Protein AF-A0A6I6E0E8-F1 (afdb_monomer)

Foldseek 3Di:
DPPDPVVVVVVLCVVFVPDFWDWDWDDDPDPPDTDIDGDGDSDAPPDPDPDGDRDDDPCNVVVVQVVVCVVVVHDDDDPVVVLVVVLVVCVVVVHDLQVSCVVVVHPDSVVVCVVCVVVNVVCPVVVVVVCVVVVD

Mean predicted aligned error: 11.44 Å

Nearest PDB structures (foldseek):
  6gaw-assembly1_Bf  TM=2.411E-01  e=2.637E+00  Sus scrofa
  7o9m-assembly1_a  TM=2.569E-01  e=5.393E+00  Homo sapiens

pLDDT: mean 79.61, std 11.34, range [41.12, 94.75]

Structure (mmCIF, N/CA/C/O backbone):
data_AF-A0A6I6E0E8-F1
#
_entry.id   AF-A0A6I6E0E8-F1
#
loop_
_atom_site.group_PDB
_atom_site.id
_atom_site.type_symbol
_atom_site.label_atom_id
_atom_site.label_alt_id
_atom_site.label_comp_id
_atom_site.label_asym_id
_atom_site.label_entity_id
_atom_site.label_seq_id
_atom_site.pdbx_PDB_ins_code
_atom_site.Cartn_x
_atom_site.Cartn_y
_atom_site.Cartn_z
_atom_site.occupancy
_atom_site.B_iso_or_equiv
_atom_site.auth_seq_id
_atom_site.auth_comp_id
_atom_site.auth_asym_id
_atom_site.auth_atom_id
_atom_site.pdbx_PDB_model_num
ATOM 1 N N . MET A 1 1 ? -14.528 -4.561 -21.728 1.00 41.12 1 MET A N 1
ATOM 2 C CA . MET A 1 1 ? -14.595 -5.109 -20.352 1.00 41.12 1 MET A CA 1
ATOM 3 C C . MET A 1 1 ? -14.770 -3.975 -19.331 1.00 41.12 1 MET A C 1
ATOM 5 O O . MET A 1 1 ? -13.846 -3.685 -18.589 1.00 41.12 1 MET A O 1
ATOM 9 N N . ALA A 1 2 ? -15.926 -3.300 -19.298 1.00 42.78 2 ALA A N 1
ATOM 10 C CA . ALA A 1 2 ? -16.147 -2.108 -18.457 1.00 42.78 2 ALA A CA 1
ATOM 11 C C . ALA A 1 2 ? -17.439 -2.196 -17.612 1.00 42.78 2 ALA A C 1
ATOM 13 O O . ALA A 1 2 ? -18.141 -1.205 -17.458 1.00 42.78 2 ALA A O 1
ATOM 14 N N . GLY A 1 3 ? -17.779 -3.392 -17.110 1.00 48.25 3 GLY A N 1
ATOM 15 C CA . GLY A 1 3 ? -19.043 -3.644 -16.392 1.00 48.25 3 GLY A CA 1
ATOM 16 C C . GLY A 1 3 ? -18.929 -3.933 -14.890 1.00 48.25 3 GLY A C 1
ATOM 17 O O . GLY A 1 3 ? -19.911 -3.793 -14.181 1.00 48.25 3 GLY A O 1
ATOM 18 N N . ALA A 1 4 ? -17.750 -4.289 -14.369 1.00 57.97 4 ALA A N 1
ATOM 19 C CA . ALA A 1 4 ? -17.656 -4.877 -13.024 1.00 57.97 4 ALA A CA 1
ATOM 20 C C . ALA A 1 4 ? -17.748 -3.870 -11.857 1.00 57.97 4 ALA A C 1
ATOM 22 O O . ALA A 1 4 ? -18.076 -4.244 -10.737 1.00 57.97 4 ALA A O 1
ATOM 23 N N . CYS A 1 5 ? -17.433 -2.591 -12.085 1.00 64.56 5 CYS A N 1
ATOM 24 C CA . CYS A 1 5 ? -17.308 -1.612 -10.997 1.00 64.56 5 CYS A CA 1
ATOM 25 C C . CYS A 1 5 ? -18.664 -1.145 -10.416 1.00 64.56 5 CYS A C 1
ATOM 27 O O . CYS A 1 5 ? -18.795 -1.097 -9.194 1.00 64.56 5 CYS A O 1
ATOM 29 N N . PRO A 1 6 ? -19.694 -0.836 -11.233 1.00 77.75 6 PRO A N 1
ATOM 30 C CA . PRO A 1 6 ? -20.995 -0.410 -10.712 1.00 77.75 6 PRO A CA 1
ATOM 31 C C . PRO A 1 6 ? -21.755 -1.529 -9.992 1.00 77.75 6 PRO A C 1
ATOM 33 O O . PRO A 1 6 ? -22.424 -1.263 -8.997 1.00 77.75 6 PRO A O 1
ATOM 36 N N . GLU A 1 7 ? -21.654 -2.766 -10.484 1.00 83.88 7 GLU A N 1
ATOM 37 C CA . GLU A 1 7 ? -22.301 -3.934 -9.873 1.00 83.88 7 GLU A CA 1
ATOM 38 C C . GLU A 1 7 ? -21.694 -4.240 -8.504 1.00 83.88 7 GLU A C 1
ATOM 40 O O . GLU A 1 7 ? -22.422 -4.295 -7.520 1.00 83.88 7 GLU A O 1
ATOM 45 N N . ALA A 1 8 ? -20.361 -4.265 -8.402 1.00 82.12 8 ALA A N 1
ATOM 46 C CA . ALA A 1 8 ? -19.680 -4.487 -7.128 1.00 82.12 8 ALA A CA 1
ATOM 47 C C . ALA A 1 8 ? -20.055 -3.452 -6.049 1.00 82.12 8 ALA A C 1
ATOM 49 O O . ALA A 1 8 ? -20.116 -3.780 -4.865 1.00 82.12 8 ALA A O 1
ATOM 50 N N . LEU A 1 9 ? -20.316 -2.197 -6.435 1.00 81.69 9 LEU A N 1
ATOM 51 C CA . LEU A 1 9 ? -20.760 -1.159 -5.498 1.00 81.69 9 LEU A CA 1
ATOM 52 C C . LEU A 1 9 ? -22.211 -1.354 -5.044 1.00 81.69 9 LEU A C 1
ATOM 54 O O . LEU A 1 9 ? -22.512 -1.071 -3.885 1.00 81.69 9 LEU A O 1
ATOM 58 N N . ARG A 1 10 ? -23.095 -1.835 -5.927 1.00 84.69 10 ARG A N 1
ATOM 59 C CA . ARG A 1 10 ? -24.482 -2.179 -5.573 1.00 84.69 10 ARG A CA 1
ATOM 60 C C . ARG A 1 10 ? -24.513 -3.374 -4.627 1.00 84.69 10 ARG A C 1
ATOM 62 O O . ARG A 1 10 ? -25.102 -3.264 -3.559 1.00 84.69 10 ARG A O 1
ATOM 69 N N . ASP A 1 11 ? -23.764 -4.428 -4.939 1.00 86.25 11 ASP A N 1
ATOM 70 C CA . ASP A 1 11 ? -23.640 -5.609 -4.079 1.00 86.25 11 ASP A CA 1
ATOM 71 C C . ASP A 1 11 ? -23.097 -5.234 -2.691 1.00 86.25 11 ASP A C 1
ATOM 73 O O . ASP A 1 11 ? -23.599 -5.676 -1.657 1.00 86.25 11 ASP A O 1
ATOM 77 N N . GLN A 1 12 ? -22.089 -4.356 -2.638 1.00 84.31 12 GLN A N 1
ATOM 78 C CA . GLN A 1 12 ? -21.545 -3.874 -1.368 1.00 84.31 12 GLN A CA 1
ATOM 79 C C . GLN A 1 12 ? -22.564 -3.040 -0.573 1.00 84.31 12 GLN A C 1
ATOM 81 O O . GLN A 1 12 ? -22.584 -3.095 0.665 1.00 84.31 12 GLN A O 1
ATOM 86 N N . PHE A 1 13 ? -23.401 -2.263 -1.266 1.00 84.75 13 PHE A N 1
ATOM 87 C CA . PHE A 1 13 ? -24.472 -1.484 -0.653 1.00 84.75 13 PHE A CA 1
ATOM 88 C C . PHE A 1 13 ? -25.566 -2.386 -0.076 1.00 84.75 13 PHE A C 1
ATOM 90 O O . PHE A 1 13 ? -26.004 -2.143 1.043 1.00 84.75 13 PHE A O 1
ATOM 97 N N . ASP A 1 14 ? -25.938 -3.470 -0.748 1.00 85.88 14 ASP A N 1
ATOM 98 C CA . ASP A 1 14 ? -26.910 -4.423 -0.202 1.00 85.88 14 ASP A CA 1
ATOM 99 C C . ASP A 1 14 ? -26.384 -5.110 1.072 1.00 85.88 14 ASP A C 1
ATOM 101 O O . ASP A 1 14 ? -27.141 -5.376 2.005 1.00 85.88 14 ASP A O 1
ATOM 105 N N . LEU A 1 15 ? -25.066 -5.333 1.160 1.00 82.00 15 LEU A N 1
ATOM 106 C CA . LEU A 1 15 ? -24.429 -5.957 2.326 1.00 82.00 15 LEU A CA 1
ATOM 107 C C . LEU A 1 15 ? -24.262 -5.023 3.530 1.00 82.00 15 LEU A C 1
ATOM 109 O O . LEU A 1 15 ? -24.347 -5.476 4.671 1.00 82.00 15 LEU A O 1
ATOM 113 N N . THR A 1 16 ? -23.932 -3.749 3.296 1.00 83.81 16 THR A N 1
ATOM 114 C CA . THR A 1 16 ? -23.501 -2.829 4.372 1.00 83.81 16 THR A CA 1
ATOM 115 C C . THR A 1 16 ? -24.239 -1.493 4.403 1.00 83.81 16 THR A C 1
ATOM 117 O O . THR A 1 16 ? -24.214 -0.768 5.398 1.00 83.81 16 THR A O 1
ATOM 120 N N . GLY A 1 17 ? -24.966 -1.166 3.339 1.00 80.44 17 GLY A N 1
ATOM 121 C CA . GLY A 1 17 ? -25.697 0.084 3.144 1.00 80.44 17 GLY A CA 1
ATOM 122 C C . GLY A 1 17 ? -26.921 0.257 4.037 1.00 80.44 17 GLY A C 1
ATOM 123 O O . GLY A 1 17 ? -27.399 1.381 4.141 1.00 80.44 17 GLY A O 1
ATOM 124 N N . ALA A 1 18 ? -27.371 -0.794 4.737 1.00 81.06 18 ALA A N 1
ATOM 125 C CA . ALA A 1 18 ? -28.445 -0.755 5.741 1.00 81.06 18 ALA A CA 1
ATOM 126 C C . ALA A 1 18 ? -27.955 -0.835 7.207 1.00 81.06 18 ALA A C 1
ATOM 128 O O . ALA A 1 18 ? -28.750 -0.677 8.130 1.00 81.06 18 ALA A O 1
ATOM 129 N N . ASP A 1 19 ? -26.647 -0.991 7.446 1.00 79.31 19 ASP A N 1
ATOM 130 C CA . ASP A 1 19 ? -26.074 -1.114 8.795 1.00 79.31 19 ASP A CA 1
ATOM 131 C C . ASP A 1 19 ? -26.277 0.102 9.719 1.00 79.31 19 ASP A C 1
ATOM 133 O O . ASP A 1 19 ? -26.482 1.239 9.290 1.00 79.31 19 ASP A O 1
ATOM 137 N N . GLN A 1 20 ? -26.155 -0.123 11.028 1.00 81.25 20 GLN A N 1
ATOM 138 C CA . GLN A 1 20 ? -26.120 0.965 12.005 1.00 81.25 20 GLN A CA 1
ATOM 139 C C . GLN A 1 20 ? -24.825 1.779 11.887 1.00 81.25 20 GLN A C 1
ATOM 141 O O . GLN A 1 20 ? -23.744 1.248 11.615 1.00 81.25 20 GLN A O 1
ATOM 146 N N . THR A 1 21 ? -24.928 3.087 12.120 1.00 84.88 21 THR A N 1
ATOM 147 C CA . THR A 1 21 ? -23.758 3.966 12.193 1.00 84.88 21 THR A CA 1
ATOM 148 C C . THR A 1 21 ? -22.928 3.638 13.427 1.00 84.88 21 THR A C 1
ATOM 150 O O . THR A 1 21 ? -23.467 3.418 14.509 1.00 84.88 21 THR A O 1
ATOM 153 N N . THR A 1 22 ? -21.611 3.626 13.263 1.00 85.62 22 THR A N 1
ATOM 154 C CA . THR A 1 22 ? -20.647 3.443 14.347 1.00 85.62 22 THR A CA 1
ATOM 155 C C . THR A 1 22 ? -20.062 4.795 14.734 1.00 85.62 22 THR A C 1
ATOM 157 O O . THR A 1 22 ? -19.605 5.537 13.859 1.00 85.62 22 THR A O 1
ATOM 160 N N . GLU A 1 23 ? -20.031 5.086 16.035 1.00 89.69 23 GLU A N 1
ATOM 161 C CA . GLU A 1 23 ? -19.361 6.279 16.551 1.00 89.69 23 GLU A CA 1
ATOM 162 C C . GLU A 1 23 ? -17.851 6.058 16.529 1.00 89.69 23 GLU A C 1
ATOM 164 O O . GLU A 1 23 ? -17.343 5.051 17.031 1.00 89.69 23 GLU A O 1
ATOM 169 N N . ILE A 1 24 ? -17.125 7.006 15.946 1.00 88.69 24 ILE A N 1
ATOM 170 C CA . ILE A 1 24 ? -15.668 7.008 15.938 1.00 88.69 24 ILE A CA 1
ATOM 171 C C . ILE A 1 24 ? -15.112 8.344 16.401 1.00 88.69 24 ILE A C 1
ATOM 173 O O . ILE A 1 24 ? -15.671 9.406 16.132 1.00 88.69 24 ILE A O 1
ATOM 177 N N . THR A 1 25 ? -13.946 8.281 17.035 1.00 90.38 25 THR A N 1
ATOM 178 C CA . THR A 1 25 ? -13.105 9.451 17.278 1.00 90.38 25 THR A CA 1
ATOM 179 C C . THR A 1 25 ? -12.146 9.606 16.105 1.00 90.38 25 THR A C 1
ATOM 181 O O . THR A 1 25 ? -11.195 8.834 15.950 1.00 90.38 25 THR A O 1
ATOM 184 N N . PHE A 1 26 ? -12.399 10.597 15.260 1.00 87.56 26 PHE A N 1
ATOM 185 C CA . PHE A 1 26 ? -11.514 10.973 14.172 1.00 87.56 26 PHE A CA 1
ATOM 186 C C . PHE A 1 26 ? -10.397 11.874 14.703 1.00 87.56 26 PHE A C 1
ATOM 188 O O . PHE A 1 26 ? -10.650 12.884 15.358 1.00 87.56 26 PHE A O 1
ATOM 195 N N . HIS A 1 27 ? -9.149 11.499 14.432 1.00 88.31 27 HIS A N 1
ATOM 196 C CA . HIS A 1 27 ? -7.977 12.284 14.809 1.00 88.31 27 HIS A CA 1
ATOM 197 C C . HIS A 1 27 ? -7.501 13.077 13.593 1.00 88.31 27 HIS A C 1
ATOM 199 O O . HIS A 1 27 ? -7.023 12.490 12.619 1.00 88.31 27 HIS A O 1
ATOM 205 N N . HIS A 1 28 ? -7.623 14.401 13.654 1.00 87.50 28 HIS A N 1
ATOM 206 C CA . HIS A 1 28 ? -7.143 15.288 12.599 1.00 87.50 28 HIS A CA 1
ATOM 207 C C . HIS A 1 28 ? -5.609 15.350 12.586 1.00 87.50 28 HIS A C 1
ATOM 209 O O . HIS A 1 28 ? -4.933 14.990 13.550 1.00 87.50 28 HIS A O 1
ATOM 215 N N . ARG A 1 29 ? -5.036 15.825 11.472 1.00 82.38 29 ARG A N 1
ATOM 216 C CA . ARG A 1 29 ? -3.577 16.013 11.344 1.00 82.38 29 ARG A CA 1
ATOM 217 C C . ARG A 1 29 ? -3.054 17.141 12.244 1.00 82.38 29 ARG A C 1
ATOM 219 O O . ARG A 1 29 ? -1.880 17.131 12.608 1.00 82.38 29 ARG A O 1
ATOM 226 N N . ALA A 1 30 ? -3.908 18.109 12.577 1.00 84.25 30 ALA A N 1
ATOM 227 C CA . ALA A 1 30 ? -3.592 19.183 13.509 1.00 84.25 30 ALA A CA 1
ATOM 228 C C . ALA A 1 30 ? -3.521 18.648 14.946 1.00 84.25 30 ALA A C 1
ATOM 230 O O . ALA A 1 30 ? -4.337 17.823 15.359 1.00 84.25 30 ALA A O 1
ATOM 231 N N . TYR A 1 31 ? -2.541 19.131 15.709 1.00 72.69 31 TYR A N 1
ATOM 232 C CA . TYR A 1 31 ? -2.303 18.675 17.073 1.00 72.69 31 TYR A CA 1
ATOM 233 C C . TYR A 1 31 ? -3.553 18.869 17.948 1.00 72.69 31 TYR A C 1
ATOM 235 O O . TYR A 1 31 ? -4.130 19.953 17.976 1.00 72.69 31 TYR A O 1
ATOM 243 N N . ALA A 1 32 ? -3.962 17.804 18.645 1.00 71.75 32 ALA A N 1
ATOM 244 C CA . ALA A 1 32 ? -5.094 17.759 19.580 1.00 71.75 32 ALA A CA 1
ATOM 245 C C . ALA A 1 32 ? -6.500 18.043 19.007 1.00 71.75 32 ALA A C 1
ATOM 247 O O . ALA A 1 32 ? -7.462 18.104 19.771 1.00 71.75 32 ALA A O 1
ATOM 248 N N . SER A 1 33 ? -6.667 18.145 17.686 1.00 81.69 33 SER A N 1
ATOM 249 C CA . SER A 1 33 ? -8.000 18.235 17.085 1.00 81.69 33 SER A CA 1
ATOM 250 C C . SER A 1 33 ? -8.582 16.828 16.909 1.00 81.69 33 SER A C 1
ATOM 252 O O . SER A 1 33 ? -8.095 16.018 16.116 1.00 81.69 33 SER A O 1
ATOM 254 N N . THR A 1 34 ? -9.613 16.517 17.695 1.00 88.94 34 THR A N 1
ATOM 255 C CA . THR A 1 34 ? -10.391 15.280 17.561 1.00 88.94 34 THR A CA 1
ATOM 256 C C . THR A 1 34 ? -11.855 15.609 17.363 1.00 88.94 34 THR A C 1
ATOM 258 O O . THR A 1 34 ? -12.360 16.575 17.931 1.00 88.94 34 THR A O 1
ATOM 261 N N . GLU A 1 35 ? -12.527 14.807 16.552 1.00 91.62 35 GLU A N 1
ATOM 262 C CA . GLU A 1 35 ? -13.932 14.988 16.214 1.00 91.62 35 GLU A CA 1
ATOM 263 C C . GLU A 1 35 ? -14.661 13.660 16.374 1.00 91.62 35 GLU A C 1
ATOM 265 O O . GLU A 1 35 ? -14.143 12.612 15.988 1.00 91.62 35 GLU A O 1
ATOM 270 N N . ARG A 1 36 ? -15.861 13.692 16.955 1.00 92.75 36 ARG A N 1
ATOM 271 C CA . ARG A 1 36 ? -16.730 12.516 16.988 1.00 92.75 36 ARG A CA 1
ATOM 272 C C . ARG A 1 36 ? -17.569 12.490 15.728 1.00 92.75 36 ARG A C 1
ATOM 274 O O . ARG A 1 36 ? -18.269 13.454 15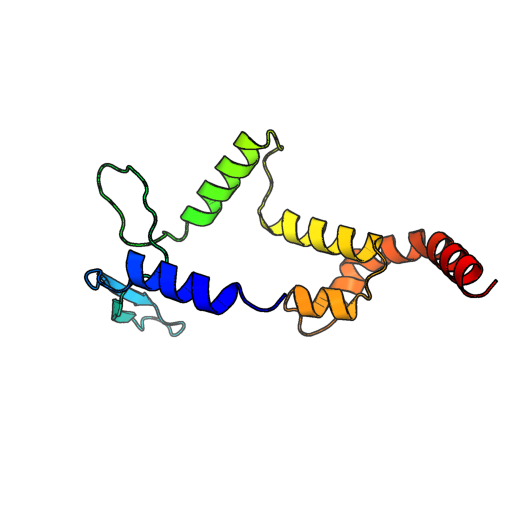.437 1.00 92.75 36 ARG A O 1
ATOM 281 N N . GLN A 1 37 ? -17.504 11.383 15.006 1.00 91.38 37 GLN A N 1
ATOM 282 C CA . GLN A 1 37 ? -18.253 11.190 13.775 1.00 91.38 37 GLN A CA 1
ATOM 283 C C . GLN A 1 37 ? -19.058 9.903 13.849 1.00 91.38 37 GLN A C 1
ATOM 285 O O . GLN A 1 37 ? -18.593 8.891 14.370 1.00 91.38 37 GLN A O 1
ATOM 290 N N . GLN A 1 38 ? -20.263 9.950 13.290 1.00 90.94 38 GLN A N 1
ATOM 291 C CA . GLN A 1 38 ? -21.113 8.784 13.096 1.00 90.94 38 GLN A CA 1
ATOM 292 C C . GLN A 1 38 ? -20.960 8.328 11.652 1.00 90.94 38 GLN A C 1
ATOM 294 O O . GLN A 1 38 ? -21.424 9.002 10.733 1.00 90.94 38 GLN A O 1
ATOM 299 N N . VAL A 1 39 ? -20.279 7.202 11.442 1.00 88.31 39 VAL A N 1
ATOM 300 C CA . VAL A 1 39 ? -19.951 6.722 10.095 1.00 88.31 39 VAL A CA 1
ATOM 301 C C . VAL A 1 39 ? -20.471 5.316 9.856 1.00 88.31 39 VAL A C 1
ATOM 303 O O . VAL A 1 39 ? -20.608 4.505 10.772 1.00 88.31 39 VAL A O 1
ATOM 306 N N . ARG A 1 40 ? -20.745 5.015 8.589 1.00 86.25 40 ARG A N 1
ATOM 307 C CA . ARG A 1 40 ? -21.082 3.672 8.125 1.00 86.25 40 ARG A CA 1
ATOM 308 C C . ARG A 1 40 ? -19.876 3.103 7.393 1.00 86.25 40 ARG A C 1
ATOM 310 O O . ARG A 1 40 ? -19.452 3.645 6.373 1.00 86.25 40 ARG A O 1
ATOM 317 N N . PHE A 1 41 ? -19.300 2.034 7.928 1.00 84.31 41 PHE A N 1
ATOM 318 C CA . PHE A 1 41 ? -18.150 1.392 7.304 1.00 84.31 41 PHE A CA 1
ATOM 319 C C . PHE A 1 41 ? -18.591 0.541 6.120 1.00 84.31 41 PHE A C 1
ATOM 321 O O . PHE A 1 41 ? -19.341 -0.414 6.290 1.00 84.31 41 PHE A O 1
ATOM 328 N N . VAL A 1 42 ? -18.072 0.869 4.936 1.00 83.25 42 VAL A N 1
ATOM 329 C CA . VAL A 1 42 ? -18.319 0.094 3.713 1.00 83.25 42 VAL A CA 1
ATOM 330 C C . VAL A 1 42 ? -17.712 -1.301 3.839 1.00 83.25 42 VAL A C 1
ATOM 332 O O . VAL A 1 42 ? -18.379 -2.286 3.573 1.00 83.25 42 VAL A O 1
ATOM 335 N N . PHE A 1 43 ? -16.464 -1.414 4.299 1.00 79.88 43 PHE A N 1
ATOM 336 C CA . PHE A 1 43 ? -15.794 -2.705 4.462 1.00 79.88 43 PHE A CA 1
ATOM 337 C C . PHE A 1 43 ? -15.727 -3.090 5.936 1.00 79.88 43 PHE A C 1
ATOM 339 O O . PHE A 1 43 ? -14.983 -2.479 6.709 1.00 79.88 43 PHE A O 1
ATOM 346 N N . ARG A 1 44 ? -16.478 -4.129 6.315 1.00 76.69 44 ARG A N 1
ATOM 347 C CA . ARG A 1 44 ? -16.500 -4.648 7.685 1.00 76.69 44 ARG A CA 1
ATOM 348 C C . ARG A 1 44 ? -15.782 -5.992 7.787 1.00 76.69 44 ARG A C 1
ATOM 350 O O . ARG A 1 44 ? -16.056 -6.898 6.998 1.00 76.69 44 ARG A O 1
ATOM 357 N N . PRO A 1 45 ? -14.894 -6.169 8.775 1.00 72.81 45 PRO A N 1
ATOM 358 C CA . PRO A 1 45 ? -14.334 -7.477 9.052 1.00 72.81 45 PRO A CA 1
ATOM 359 C C . PRO A 1 45 ? -15.421 -8.418 9.596 1.00 72.81 45 PRO A C 1
ATOM 361 O O . PRO A 1 45 ? -15.811 -8.313 10.755 1.00 72.81 45 PRO A O 1
ATOM 364 N N . VAL A 1 46 ? -15.865 -9.398 8.802 1.00 64.81 46 VAL A N 1
ATOM 365 C CA . VAL A 1 46 ? -16.662 -10.537 9.303 1.00 64.81 46 VAL A CA 1
ATOM 366 C C . VAL A 1 46 ? -15.717 -11.527 9.985 1.00 64.81 46 VAL A C 1
ATOM 368 O O . VAL A 1 46 ? -15.456 -12.624 9.495 1.00 64.81 46 VAL A O 1
ATOM 371 N N . ILE A 1 47 ? -15.095 -11.107 11.085 1.00 56.97 47 ILE A N 1
ATOM 372 C CA . ILE A 1 47 ? -14.183 -11.974 11.825 1.00 56.97 47 ILE A CA 1
ATOM 373 C C . ILE A 1 47 ? -14.944 -12.540 13.017 1.00 56.97 47 ILE A C 1
ATOM 375 O O . ILE A 1 47 ? -15.530 -11.793 13.797 1.00 56.97 47 ILE A O 1
ATOM 379 N N . LYS A 1 48 ? -14.920 -13.870 13.154 1.00 55.09 4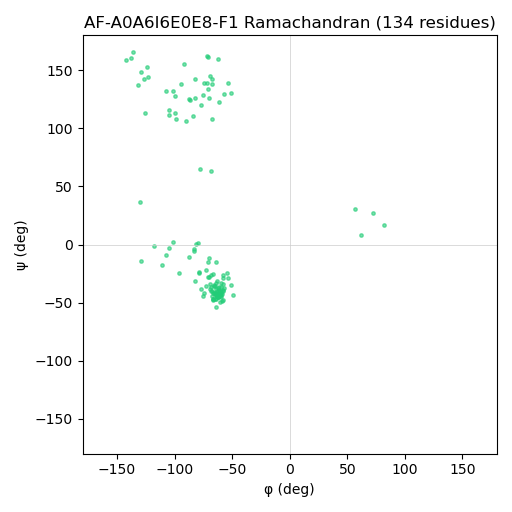8 LYS A N 1
ATOM 380 C CA . LYS A 1 48 ? -15.469 -14.616 14.295 1.00 55.09 48 LYS A CA 1
ATOM 381 C C . LYS A 1 48 ? -14.642 -14.358 15.566 1.00 55.09 48 LYS A C 1
ATOM 383 O O . LYS A 1 48 ? -13.988 -15.261 16.077 1.00 55.09 48 LYS A O 1
ATOM 388 N N . PHE A 1 49 ? -14.604 -13.118 16.038 1.00 57.62 49 PHE A N 1
ATOM 389 C CA . PHE A 1 49 ? -14.096 -12.777 17.364 1.00 57.62 49 PHE A CA 1
ATOM 390 C C . PHE A 1 49 ? -15.244 -12.777 18.375 1.00 57.62 49 PHE A C 1
ATOM 392 O O . PHE A 1 49 ? -16.396 -12.565 18.006 1.00 57.62 49 PHE A O 1
ATOM 399 N N . ALA A 1 50 ? -14.918 -12.989 19.655 1.00 59.25 50 ALA A N 1
ATOM 400 C CA . ALA A 1 50 ? -15.889 -12.953 20.753 1.00 59.25 50 ALA A CA 1
ATOM 401 C C . ALA A 1 50 ? -16.635 -11.607 20.846 1.00 59.25 50 ALA A C 1
ATOM 403 O O . ALA A 1 50 ? -17.775 -11.568 21.293 1.00 59.25 50 ALA A O 1
ATOM 404 N N . VAL A 1 51 ? -16.008 -10.523 20.373 1.00 64.38 51 VAL A N 1
ATOM 405 C CA . VAL A 1 51 ? -16.638 -9.216 20.166 1.00 64.38 51 VAL A CA 1
ATOM 406 C C . VAL A 1 51 ? -16.384 -8.794 18.714 1.00 64.38 51 VAL A C 1
ATOM 408 O O . VAL A 1 51 ? -15.224 -8.575 18.345 1.00 64.38 51 VAL A O 1
ATOM 411 N N . PRO A 1 52 ? -17.422 -8.708 17.865 1.00 66.12 52 PRO A N 1
ATOM 412 C CA . PRO A 1 52 ? -17.288 -8.195 16.508 1.00 66.12 52 PRO A CA 1
ATOM 413 C C . PRO A 1 52 ? -16.820 -6.737 16.546 1.00 66.12 52 PRO A C 1
ATOM 415 O O . PRO A 1 52 ? -17.473 -5.890 17.150 1.00 66.12 52 PRO A O 1
ATOM 418 N N . ASN A 1 53 ? -15.691 -6.429 15.903 1.00 73.25 53 ASN A N 1
ATOM 419 C CA . ASN A 1 53 ? -15.286 -5.041 15.691 1.00 73.25 53 ASN A CA 1
ATOM 420 C C . ASN A 1 53 ? -15.954 -4.530 14.401 1.00 73.25 53 ASN A C 1
ATOM 422 O O . ASN A 1 53 ? -15.761 -5.158 13.356 1.00 73.25 53 ASN A O 1
ATOM 426 N N . PRO A 1 54 ? -16.714 -3.421 14.434 1.00 74.94 54 PRO A N 1
ATOM 427 C CA . PRO A 1 54 ? -17.372 -2.883 13.245 1.00 74.94 54 PRO A CA 1
ATOM 428 C C . PRO A 1 54 ? -16.399 -2.399 12.156 1.00 74.94 54 PRO A C 1
ATOM 430 O O . PRO A 1 54 ? -16.820 -2.235 11.013 1.00 74.94 54 PRO A O 1
ATOM 433 N N . TYR A 1 55 ? -15.111 -2.205 12.465 1.00 79.88 55 TYR A N 1
ATOM 434 C CA . TYR A 1 55 ? -14.115 -1.700 11.516 1.00 79.88 55 TYR A CA 1
ATOM 435 C C . TYR A 1 55 ? -12.765 -2.421 11.587 1.00 79.88 55 TYR A C 1
ATOM 437 O O . TYR A 1 55 ? -12.393 -3.065 12.571 1.00 79.88 55 TYR A O 1
ATOM 445 N N . TYR A 1 56 ? -11.983 -2.290 10.513 1.00 80.75 56 TYR A N 1
ATOM 446 C CA . TYR A 1 56 ? -10.601 -2.758 10.487 1.00 80.75 56 TYR A CA 1
ATOM 447 C C . TYR A 1 56 ? -9.720 -1.890 11.388 1.00 80.75 56 TYR A C 1
ATOM 449 O O . TYR A 1 56 ? -9.638 -0.673 11.231 1.00 80.75 56 TYR A O 1
ATOM 457 N N . SER A 1 57 ? -9.007 -2.521 12.319 1.00 78.44 57 SER A N 1
ATOM 458 C CA . SER A 1 57 ? -7.975 -1.830 13.090 1.00 78.44 57 SER A CA 1
ATOM 459 C C . SER A 1 57 ? -6.756 -1.514 12.217 1.00 78.44 57 SER A C 1
ATOM 461 O O . SER A 1 57 ? -6.506 -2.173 11.206 1.00 78.44 57 SER A O 1
ATOM 463 N N . LYS A 1 58 ? -5.919 -0.567 12.663 1.00 79.00 58 LYS A N 1
ATOM 464 C CA . LYS A 1 58 ? -4.632 -0.246 12.010 1.00 79.00 58 LYS A CA 1
ATOM 465 C C . LYS A 1 58 ? -3.739 -1.484 11.817 1.00 79.00 58 LYS A C 1
ATOM 467 O O . LYS A 1 58 ? -2.979 -1.561 10.858 1.00 79.00 58 LYS A O 1
ATOM 472 N N . ASN A 1 59 ? -3.871 -2.477 12.699 1.00 80.94 59 ASN A N 1
ATOM 473 C CA . ASN A 1 59 ? -3.081 -3.709 12.676 1.00 80.94 59 ASN A CA 1
ATOM 474 C C . ASN A 1 59 ? -3.685 -4.810 11.793 1.00 80.94 59 ASN A C 1
ATOM 476 O O . ASN A 1 59 ? -3.016 -5.814 11.537 1.00 80.94 59 ASN A O 1
ATOM 480 N N . ALA A 1 60 ? -4.924 -4.649 11.318 1.00 81.88 60 ALA A N 1
ATOM 481 C CA . ALA A 1 60 ? -5.615 -5.684 10.560 1.00 81.88 60 ALA A CA 1
ATOM 482 C C . ALA A 1 60 ? -4.881 -6.038 9.259 1.00 81.88 60 ALA A C 1
ATOM 484 O O . ALA A 1 60 ? -4.735 -7.216 8.942 1.00 81.88 60 ALA A O 1
ATOM 485 N N . LEU A 1 61 ? -4.333 -5.042 8.553 1.00 82.81 61 LEU A N 1
ATOM 486 C CA . LEU A 1 61 ? -3.542 -5.275 7.339 1.00 82.81 61 LEU A CA 1
ATOM 487 C C . LEU A 1 61 ? -2.270 -6.081 7.626 1.00 82.81 61 LEU A C 1
ATOM 489 O O . LEU A 1 61 ? -1.971 -7.035 6.910 1.00 82.81 61 LEU A O 1
ATOM 493 N N . GLY A 1 62 ? -1.543 -5.744 8.696 1.00 85.81 62 GLY A N 1
ATOM 494 C CA . GLY A 1 62 ? -0.336 -6.473 9.095 1.00 85.81 62 GLY A CA 1
ATOM 495 C C . GLY A 1 62 ? -0.632 -7.926 9.477 1.00 85.81 62 GLY A C 1
ATOM 496 O O . GLY A 1 62 ? 0.104 -8.835 9.085 1.00 85.81 62 GLY A O 1
ATOM 497 N N . TYR A 1 63 ? -1.742 -8.159 10.184 1.00 85.31 63 TYR A N 1
ATOM 498 C CA . TYR A 1 63 ? -2.203 -9.505 10.516 1.00 85.31 63 TYR A CA 1
ATOM 499 C C . TYR A 1 63 ? -2.567 -10.301 9.259 1.00 85.31 63 TYR A C 1
ATOM 501 O O . TYR A 1 63 ? -2.016 -11.382 9.046 1.00 85.31 63 TYR A O 1
ATOM 509 N N . SER A 1 64 ? -3.438 -9.757 8.404 1.00 86.88 64 SER A N 1
ATOM 510 C CA . SER A 1 64 ? -3.873 -10.411 7.165 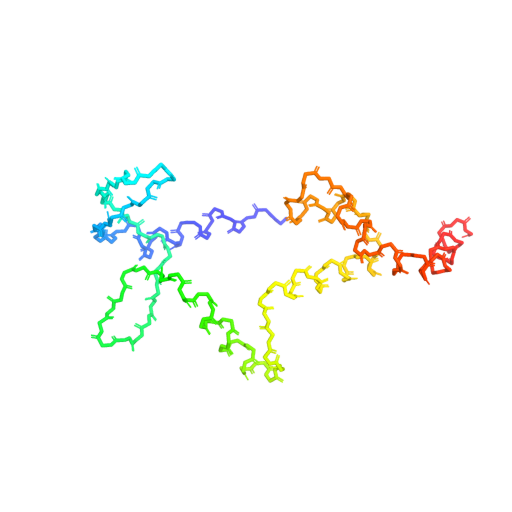1.00 86.88 64 SER A CA 1
ATOM 511 C C . SER A 1 64 ? -2.697 -10.729 6.247 1.00 86.88 64 SER A C 1
ATOM 513 O O . SER A 1 64 ? -2.626 -11.829 5.707 1.00 86.88 64 SER A O 1
ATOM 515 N N . TRP A 1 65 ? -1.725 -9.821 6.138 1.00 90.44 65 TRP A N 1
ATOM 516 C CA . TRP A 1 65 ? -0.495 -10.052 5.386 1.00 90.44 65 TRP A CA 1
ATOM 517 C C . TRP A 1 65 ? 0.312 -11.229 5.939 1.00 90.44 65 TRP A C 1
ATOM 519 O O . TRP A 1 65 ? 0.675 -12.140 5.195 1.00 90.44 65 TRP A O 1
ATOM 529 N N . LYS A 1 66 ? 0.551 -11.262 7.257 1.00 90.56 66 LYS A N 1
ATOM 530 C CA . LYS A 1 66 ? 1.279 -12.361 7.907 1.00 90.56 66 LYS A CA 1
ATOM 531 C C . LYS A 1 66 ? 0.572 -13.703 7.704 1.00 90.56 66 LYS A C 1
ATOM 533 O O . LYS A 1 66 ? 1.235 -14.703 7.430 1.00 90.56 66 LYS A O 1
ATOM 538 N N . GLN A 1 67 ? -0.757 -13.727 7.820 1.00 91.19 67 GLN A N 1
ATOM 539 C CA . GLN A 1 67 ? -1.546 -14.933 7.565 1.00 91.19 67 GLN A CA 1
ATOM 540 C C . GLN A 1 67 ? -1.490 -15.349 6.093 1.00 91.19 67 GLN A C 1
ATOM 542 O O . GLN A 1 67 ? -1.323 -16.532 5.811 1.00 91.19 67 GLN A O 1
ATOM 547 N N . GLY A 1 68 ? -1.575 -14.393 5.165 1.00 92.06 68 GLY A N 1
ATOM 548 C CA . GLY A 1 68 ? -1.441 -14.637 3.730 1.00 92.06 68 GLY A CA 1
ATOM 549 C C . GLY A 1 68 ? -0.095 -15.267 3.379 1.00 92.06 68 GLY A C 1
ATOM 550 O O . GLY A 1 68 ? -0.063 -16.315 2.743 1.00 92.06 68 GLY A O 1
ATOM 551 N N . LEU A 1 69 ? 1.009 -14.703 3.885 1.00 94.38 69 LEU A N 1
ATOM 552 C CA . LEU A 1 69 ? 2.349 -15.267 3.689 1.00 94.38 69 LEU A CA 1
ATOM 553 C C . LEU A 1 69 ? 2.476 -16.684 4.260 1.00 94.38 69 LEU A C 1
ATOM 555 O O . LEU A 1 69 ? 3.038 -17.553 3.599 1.00 94.38 69 LEU A O 1
ATOM 559 N N . LYS A 1 70 ? 1.926 -16.934 5.457 1.00 94.38 70 LYS A N 1
ATOM 560 C CA . LYS A 1 70 ? 1.938 -18.267 6.078 1.00 94.38 70 LYS A CA 1
ATOM 561 C C . LYS A 1 70 ? 1.169 -19.286 5.236 1.00 94.38 70 LYS A C 1
ATOM 563 O O . LYS A 1 70 ? 1.664 -20.387 5.033 1.00 94.38 70 LYS A O 1
ATOM 568 N N . LYS A 1 71 ? -0.022 -18.923 4.748 1.00 94.38 71 LYS A N 1
ATOM 569 C CA . LYS A 1 71 ? -0.850 -19.789 3.892 1.00 94.38 71 LYS A CA 1
ATOM 570 C C . LYS A 1 71 ? -0.199 -20.065 2.536 1.00 94.38 71 LYS A C 1
ATOM 572 O O . LYS A 1 71 ? -0.345 -21.161 2.017 1.00 94.38 71 LYS A O 1
ATOM 577 N N . ALA A 1 72 ? 0.524 -19.090 1.993 1.00 93.75 72 ALA A N 1
ATOM 578 C CA . ALA A 1 72 ? 1.276 -19.231 0.750 1.00 93.75 72 ALA A CA 1
ATOM 579 C C . ALA A 1 72 ? 2.646 -19.913 0.934 1.00 93.75 72 ALA A C 1
ATOM 581 O O . ALA A 1 72 ? 3.389 -20.041 -0.034 1.00 93.75 72 ALA A O 1
ATOM 582 N N . SER A 1 73 ? 3.013 -20.316 2.158 1.00 94.75 73 SER A N 1
ATOM 583 C CA . SER A 1 73 ? 4.326 -20.899 2.478 1.00 94.75 73 SER A CA 1
ATOM 584 C C . SER A 1 73 ? 5.517 -19.999 2.099 1.00 94.75 73 SER A C 1
ATOM 586 O O . SER A 1 73 ? 6.608 -20.478 1.798 1.00 94.75 73 SER A O 1
ATOM 588 N N . ILE A 1 74 ? 5.333 -18.675 2.136 1.00 92.19 74 ILE A N 1
ATOM 589 C CA . ILE A 1 74 ? 6.369 -17.682 1.820 1.00 92.19 74 ILE A CA 1
ATOM 590 C C . ILE A 1 74 ? 7.059 -17.228 3.115 1.00 92.19 74 ILE A C 1
ATOM 592 O O . ILE A 1 74 ? 6.409 -16.965 4.130 1.00 92.19 74 ILE A O 1
ATO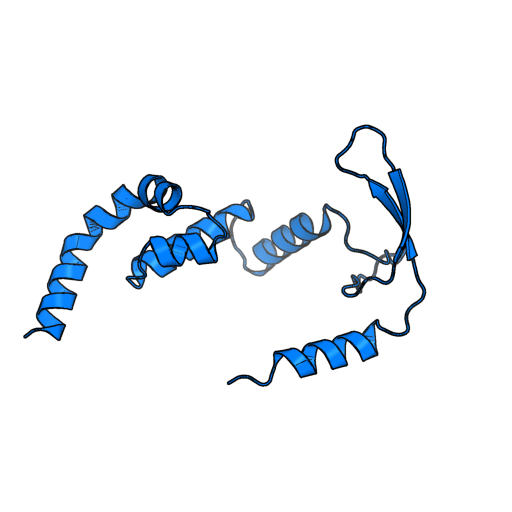M 596 N N . ARG A 1 75 ? 8.395 -17.078 3.088 1.00 93.19 75 ARG A N 1
ATOM 597 C CA . ARG A 1 75 ? 9.168 -16.517 4.218 1.00 93.19 75 ARG A CA 1
ATOM 598 C C . ARG A 1 75 ? 8.593 -15.152 4.610 1.00 93.19 75 ARG A C 1
ATOM 600 O O . ARG A 1 75 ? 8.317 -14.329 3.746 1.00 93.19 75 ARG A O 1
ATOM 607 N N . SER A 1 76 ? 8.501 -14.877 5.912 1.00 91.44 76 SER A N 1
ATOM 608 C CA . SER A 1 76 ? 8.011 -13.588 6.418 1.00 91.44 76 SER A CA 1
ATOM 609 C C . SER A 1 76 ? 8.740 -12.400 5.772 1.00 91.44 76 SER A C 1
ATOM 611 O O . SER A 1 76 ? 9.975 -12.371 5.697 1.00 91.44 76 SER A O 1
ATOM 613 N N . ARG A 1 77 ? 7.973 -11.426 5.279 1.00 90.75 77 ARG A N 1
ATOM 614 C CA . ARG A 1 77 ? 8.446 -10.196 4.628 1.00 90.75 77 ARG A CA 1
ATOM 615 C C . ARG A 1 77 ? 7.550 -9.031 5.017 1.00 90.75 77 ARG A C 1
ATOM 617 O O . ARG A 1 77 ? 6.391 -9.225 5.372 1.00 90.75 77 ARG A O 1
ATOM 624 N 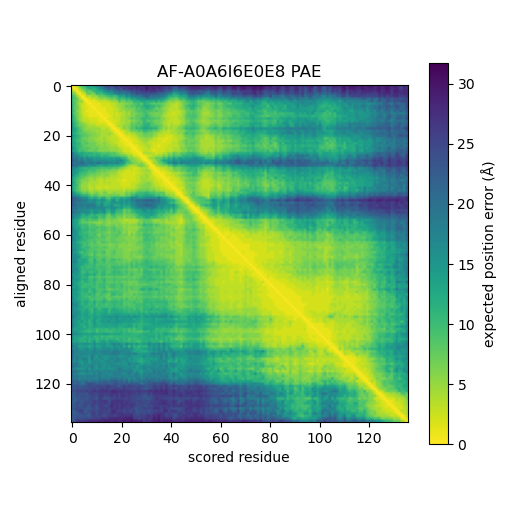N . VAL A 1 78 ? 8.075 -7.820 4.880 1.00 89.56 78 VAL A N 1
ATOM 625 C CA . VAL A 1 78 ? 7.299 -6.584 5.024 1.00 89.56 78 VAL A CA 1
ATOM 626 C C . VAL A 1 78 ? 6.417 -6.395 3.776 1.00 89.56 78 VAL A C 1
ATOM 628 O O . VAL A 1 78 ? 6.931 -6.612 2.676 1.00 89.56 78 VAL A O 1
ATOM 631 N N . PRO A 1 79 ? 5.143 -5.964 3.899 1.00 88.38 79 PRO A N 1
ATOM 632 C CA . PRO A 1 79 ? 4.250 -5.740 2.754 1.00 88.38 79 PRO A CA 1
ATOM 633 C C . PRO A 1 79 ? 4.854 -4.866 1.657 1.00 88.38 79 PRO A C 1
ATOM 635 O O . PRO A 1 79 ? 4.654 -5.129 0.482 1.00 88.38 79 PRO A O 1
ATOM 638 N N . TYR A 1 80 ? 5.665 -3.875 2.029 1.00 87.50 80 TYR A N 1
ATOM 639 C CA . TYR A 1 80 ? 6.342 -2.980 1.090 1.00 87.50 80 TYR A CA 1
ATOM 640 C C . TYR A 1 80 ? 7.182 -3.711 0.021 1.00 87.50 80 TYR A C 1
ATOM 642 O O . TYR A 1 80 ? 7.367 -3.203 -1.079 1.00 87.50 80 TYR A O 1
ATOM 650 N N . GLN A 1 81 ? 7.640 -4.937 0.287 1.00 86.81 81 GLN A N 1
ATOM 651 C CA . GLN A 1 81 ? 8.379 -5.745 -0.689 1.00 86.81 81 GLN A CA 1
ATOM 652 C C . GLN A 1 81 ? 7.528 -6.185 -1.893 1.00 86.81 81 GLN A C 1
ATOM 654 O O . GLN A 1 81 ? 8.069 -6.393 -2.980 1.00 86.81 81 GLN A O 1
ATOM 659 N N . SER A 1 82 ? 6.201 -6.283 -1.751 1.00 88.31 82 SER A N 1
ATOM 660 C CA . SER A 1 82 ? 5.323 -6.575 -2.893 1.00 88.31 82 SER A CA 1
ATOM 661 C C . SER A 1 82 ? 5.351 -5.444 -3.922 1.00 88.31 82 SER A C 1
ATOM 663 O O . SER A 1 82 ? 5.382 -5.709 -5.120 1.00 88.31 82 SER A O 1
ATOM 665 N N . ARG A 1 83 ? 5.457 -4.190 -3.463 1.00 87.88 83 ARG A N 1
ATOM 666 C CA . ARG A 1 83 ? 5.604 -3.002 -4.314 1.00 87.88 83 ARG A CA 1
ATOM 667 C C . ARG A 1 83 ? 6.898 -3.051 -5.132 1.00 87.88 83 ARG A C 1
ATOM 669 O O . ARG A 1 83 ? 6.889 -2.684 -6.303 1.00 87.88 83 ARG A O 1
ATOM 676 N N . HIS A 1 84 ? 7.985 -3.556 -4.547 1.00 87.94 84 HIS A N 1
ATOM 677 C CA . HIS A 1 84 ? 9.226 -3.797 -5.286 1.00 87.94 84 HIS A CA 1
ATOM 678 C C . HIS A 1 84 ? 9.076 -4.911 -6.321 1.00 87.94 84 HIS A C 1
ATOM 680 O O . HIS A 1 84 ? 9.480 -4.745 -7.466 1.00 87.94 84 HIS A O 1
ATOM 686 N N . THR A 1 85 ? 8.438 -6.018 -5.941 1.00 89.12 85 THR A N 1
ATOM 687 C CA . THR A 1 85 ? 8.199 -7.151 -6.849 1.00 89.12 85 THR A CA 1
ATOM 688 C C . THR A 1 85 ? 7.371 -6.723 -8.062 1.00 89.12 85 THR A C 1
ATOM 690 O O . THR A 1 85 ? 7.730 -7.043 -9.191 1.00 89.12 85 THR A O 1
ATOM 693 N N . TYR A 1 86 ? 6.319 -5.930 -7.837 1.00 89.75 86 TYR A N 1
ATOM 694 C CA . TYR A 1 86 ? 5.487 -5.353 -8.891 1.00 89.75 86 TYR A CA 1
ATOM 695 C C . TYR A 1 86 ? 6.298 -4.494 -9.871 1.00 89.75 86 TYR A C 1
ATOM 697 O O . TYR A 1 86 ? 6.210 -4.691 -11.081 1.00 89.75 86 TYR A O 1
ATOM 705 N N . ALA A 1 87 ? 7.140 -3.592 -9.359 1.00 87.75 87 ALA A N 1
ATOM 706 C CA . ALA A 1 87 ? 7.999 -2.764 -10.202 1.00 87.75 87 ALA A CA 1
ATOM 707 C C . ALA A 1 87 ? 8.995 -3.609 -11.016 1.00 87.75 87 ALA A C 1
ATOM 709 O O . ALA A 1 87 ? 9.114 -3.407 -12.221 1.00 87.75 87 ALA A O 1
ATOM 710 N N . CYS A 1 88 ? 9.658 -4.594 -10.396 1.00 86.12 88 CYS A N 1
ATOM 711 C CA . CYS A 1 88 ? 10.581 -5.496 -11.094 1.00 86.12 88 CYS A CA 1
ATOM 712 C C . CYS A 1 88 ? 9.889 -6.310 -12.196 1.00 86.12 88 CYS A C 1
ATOM 714 O O . CYS A 1 88 ? 10.470 -6.514 -13.263 1.00 86.12 88 CYS A O 1
ATOM 716 N N . TRP A 1 89 ? 8.662 -6.779 -11.952 1.00 87.88 89 TRP A N 1
ATOM 717 C CA . TRP A 1 89 ? 7.865 -7.494 -12.950 1.00 87.88 89 TRP A CA 1
ATOM 718 C C . TRP A 1 89 ? 7.507 -6.601 -14.135 1.00 87.88 89 TRP A C 1
ATOM 720 O O . TRP A 1 89 ? 7.729 -7.003 -15.273 1.00 87.88 89 TRP A O 1
ATOM 730 N N . LEU A 1 90 ? 7.036 -5.376 -13.887 1.00 87.56 90 LEU A N 1
ATOM 731 C CA . LEU A 1 90 ? 6.718 -4.430 -14.958 1.00 87.56 90 LEU A CA 1
ATOM 732 C C . LEU A 1 90 ? 7.952 -4.028 -15.768 1.00 87.56 90 LEU A C 1
ATOM 734 O O . LEU A 1 90 ? 7.901 -4.034 -16.995 1.00 87.56 90 LEU A O 1
ATOM 738 N N . LEU A 1 91 ? 9.074 -3.746 -15.102 1.00 84.44 91 LEU A N 1
ATOM 739 C CA . LEU A 1 91 ? 10.346 -3.478 -15.777 1.00 84.44 91 LEU A CA 1
ATOM 740 C C . LEU A 1 91 ? 10.787 -4.673 -16.621 1.00 84.44 91 LEU A C 1
ATOM 742 O O . LEU A 1 91 ? 11.256 -4.507 -17.742 1.00 84.44 91 LEU A O 1
ATOM 746 N N . SER A 1 92 ? 10.600 -5.889 -16.107 1.00 81.12 92 SER A N 1
ATOM 747 C CA . SER A 1 92 ? 10.954 -7.101 -16.840 1.00 81.12 92 SER A CA 1
ATOM 748 C C . SER A 1 92 ? 10.057 -7.377 -18.035 1.00 81.12 92 SER A C 1
ATOM 750 O O . SER A 1 92 ? 10.536 -7.954 -19.003 1.00 81.12 92 SER A O 1
ATOM 752 N N . ALA A 1 93 ? 8.808 -6.925 -17.988 1.00 84.31 93 ALA A N 1
ATOM 753 C CA . ALA A 1 93 ? 7.891 -6.929 -19.119 1.00 84.31 93 ALA A CA 1
ATOM 754 C C . ALA A 1 93 ? 8.141 -5.769 -20.108 1.00 84.31 93 ALA A C 1
ATOM 756 O O . ALA A 1 93 ? 7.405 -5.635 -21.082 1.00 84.31 93 ALA A O 1
ATOM 757 N N . GLY A 1 94 ? 9.147 -4.918 -19.868 1.00 81.88 94 GLY A N 1
ATOM 758 C CA . GLY A 1 94 ? 9.498 -3.797 -20.743 1.00 81.88 94 GLY A CA 1
ATOM 759 C C . GLY A 1 94 ? 8.644 -2.542 -20.545 1.00 81.88 94 GLY A C 1
ATOM 760 O O . GLY A 1 94 ? 8.627 -1.671 -21.413 1.00 81.88 94 GLY A O 1
ATOM 761 N N . ALA A 1 95 ? 7.922 -2.420 -19.428 1.00 85.06 95 ALA A N 1
ATOM 762 C CA . ALA A 1 95 ? 7.143 -1.222 -19.144 1.00 85.06 95 ALA A CA 1
ATOM 763 C C . ALA A 1 95 ? 8.050 -0.007 -18.888 1.00 85.06 95 ALA A C 1
ATOM 765 O O . ALA A 1 95 ? 9.091 -0.097 -18.233 1.00 85.06 95 ALA A O 1
ATOM 766 N N . ILE A 1 96 ? 7.613 1.157 -19.368 1.00 84.38 96 ILE A N 1
ATOM 767 C CA . ILE A 1 96 ? 8.370 2.405 -19.253 1.00 84.38 96 ILE A CA 1
ATOM 768 C C . ILE A 1 96 ? 8.359 2.873 -17.784 1.00 84.38 96 ILE A C 1
ATOM 770 O O . ILE A 1 96 ? 7.291 2.919 -17.167 1.00 84.38 96 ILE A O 1
ATOM 774 N N . PRO A 1 97 ? 9.498 3.276 -17.195 1.00 83.69 97 PRO A N 1
ATOM 775 C CA . PRO A 1 97 ? 9.573 3.671 -15.784 1.00 83.69 97 PRO A CA 1
ATOM 776 C C . PRO A 1 97 ? 8.645 4.830 -15.385 1.00 83.69 97 PRO A C 1
ATOM 778 O O . PRO A 1 97 ? 8.178 4.858 -14.247 1.00 83.69 97 PRO A O 1
ATOM 781 N N . SER A 1 98 ? 8.307 5.746 -16.300 1.00 84.38 98 SER A N 1
ATOM 782 C CA . SER A 1 98 ? 7.302 6.796 -16.057 1.00 84.38 98 SER A CA 1
ATOM 783 C C . SER A 1 98 ? 5.896 6.231 -15.826 1.00 84.38 98 SER A C 1
ATOM 785 O O . SER A 1 98 ? 5.177 6.700 -14.944 1.00 84.38 98 SER A O 1
ATOM 787 N N . PHE A 1 99 ? 5.520 5.179 -16.558 1.00 85.38 99 PHE A N 1
ATOM 788 C CA . PHE A 1 99 ? 4.261 4.459 -16.360 1.00 85.38 99 PHE A CA 1
ATOM 789 C C . PHE A 1 99 ? 4.248 3.699 -15.027 1.00 85.38 99 PHE A C 1
ATOM 791 O O . PHE A 1 99 ? 3.256 3.704 -14.304 1.00 85.38 99 PHE A O 1
ATOM 798 N N . ILE A 1 100 ? 5.371 3.089 -14.650 1.00 86.62 100 ILE A N 1
ATOM 799 C CA . ILE A 1 100 ? 5.495 2.385 -13.366 1.00 86.62 100 ILE A CA 1
ATOM 800 C C . ILE A 1 100 ? 5.387 3.373 -12.194 1.00 86.62 100 ILE A C 1
ATOM 802 O 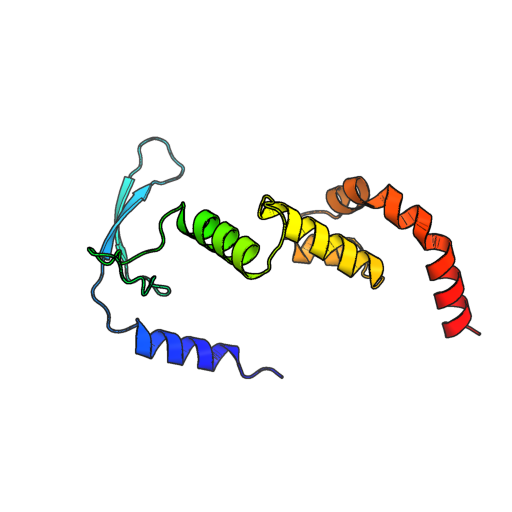O . ILE A 1 100 ? 4.701 3.101 -11.207 1.00 86.62 100 ILE A O 1
ATOM 806 N N . ALA A 1 101 ? 6.022 4.543 -12.316 1.00 87.31 101 ALA A N 1
ATOM 807 C CA . ALA A 1 101 ? 5.970 5.600 -11.314 1.00 87.31 101 ALA A CA 1
ATOM 808 C C . ALA A 1 101 ? 4.536 6.093 -11.063 1.00 87.31 101 ALA A C 1
ATOM 810 O O . ALA A 1 101 ? 4.131 6.190 -9.901 1.00 87.31 101 ALA A O 1
ATOM 811 N N . SER A 1 102 ? 3.751 6.319 -12.124 1.00 87.81 102 SER A N 1
ATOM 812 C CA . SER A 1 102 ? 2.356 6.757 -11.993 1.00 87.81 102 SER A CA 1
ATOM 813 C C . SER A 1 102 ? 1.477 5.700 -11.316 1.00 87.81 102 SER A C 1
ATOM 815 O O . SER A 1 102 ? 0.731 6.031 -10.397 1.00 87.81 102 SER A O 1
ATOM 817 N N . GLN A 1 103 ? 1.637 4.417 -11.661 1.00 87.94 103 GLN A N 1
ATOM 818 C CA . GLN A 1 103 ? 0.923 3.309 -11.004 1.00 87.94 103 GLN A CA 1
ATOM 819 C C . GLN A 1 103 ? 1.269 3.169 -9.515 1.00 87.94 103 GLN A C 1
ATOM 821 O O . GLN A 1 103 ? 0.440 2.767 -8.703 1.00 87.94 103 GLN A O 1
ATOM 826 N N . MET A 1 104 ? 2.497 3.513 -9.132 1.00 87.69 104 MET A N 1
ATOM 827 C CA . MET A 1 104 ? 2.944 3.487 -7.740 1.00 87.69 104 MET A CA 1
ATOM 828 C C . MET A 1 104 ? 2.559 4.763 -6.964 1.00 87.69 104 MET A C 1
ATOM 830 O O . MET A 1 104 ? 2.770 4.825 -5.748 1.00 87.69 104 MET A O 1
ATOM 834 N N . GLY A 1 105 ? 1.986 5.772 -7.623 1.00 85.88 105 GLY A N 1
ATOM 835 C CA . GLY A 1 105 ? 1.643 7.057 -7.010 1.00 85.88 105 GLY A CA 1
ATOM 836 C C . GLY A 1 105 ? 2.863 7.932 -6.711 1.00 85.88 105 GLY A C 1
ATOM 837 O O . GLY A 1 105 ? 2.844 8.710 -5.759 1.00 85.88 105 GLY A O 1
ATOM 838 N N . HIS A 1 106 ? 3.950 7.773 -7.469 1.00 85.00 106 HIS A N 1
ATOM 839 C CA . HIS A 1 106 ? 5.080 8.698 -7.420 1.00 85.00 106 HIS A CA 1
ATOM 840 C C . HIS A 1 106 ? 4.805 9.923 -8.294 1.00 85.00 106 HIS A C 1
ATOM 842 O O . HIS A 1 106 ? 4.233 9.803 -9.374 1.00 85.00 106 HIS A O 1
ATOM 848 N N . ALA A 1 107 ? 5.238 11.096 -7.825 1.00 79.12 107 ALA A N 1
ATOM 849 C CA . ALA A 1 107 ? 5.149 12.340 -8.590 1.00 79.12 107 ALA A CA 1
ATOM 850 C C . ALA A 1 107 ? 6.138 12.371 -9.768 1.00 79.12 107 ALA A C 1
ATOM 852 O O . ALA A 1 107 ? 5.872 13.020 -10.774 1.00 79.12 107 ALA A O 1
ATOM 853 N N . ASP A 1 108 ? 7.261 11.657 -9.650 1.00 78.75 108 ASP A N 1
ATOM 854 C CA . ASP A 1 108 ? 8.280 11.553 -10.687 1.00 78.75 108 ASP A CA 1
ATOM 855 C C . ASP A 1 108 ? 8.792 10.115 -10.865 1.00 78.75 108 ASP A C 1
ATOM 857 O O . ASP A 1 108 ? 8.574 9.227 -10.034 1.00 78.75 108 ASP A O 1
ATOM 861 N N . ALA A 1 109 ? 9.499 9.889 -11.974 1.00 80.69 109 ALA A N 1
ATOM 862 C CA . ALA A 1 109 ? 10.183 8.628 -12.244 1.00 80.69 109 ALA A CA 1
ATOM 863 C C . ALA A 1 109 ? 11.568 8.541 -11.581 1.00 80.69 109 ALA A C 1
ATOM 865 O O . ALA A 1 109 ? 12.210 7.492 -11.657 1.00 80.69 109 ALA A O 1
ATOM 866 N N . SER A 1 110 ? 12.036 9.603 -10.917 1.00 81.81 110 SER A N 1
ATOM 867 C CA . SER A 1 110 ? 13.376 9.691 -10.327 1.00 81.81 110 SER A CA 1
ATOM 868 C C . SER A 1 110 ? 13.608 8.570 -9.320 1.00 81.81 110 SER A C 1
ATOM 870 O O . SER A 1 110 ? 14.683 7.974 -9.296 1.00 81.81 110 SER A O 1
ATOM 872 N N . MET A 1 111 ? 12.587 8.221 -8.526 1.00 82.56 111 MET A N 1
ATOM 873 C CA . MET A 1 111 ? 12.664 7.097 -7.585 1.00 82.56 111 MET A CA 1
ATOM 874 C C . MET A 1 111 ? 12.871 5.759 -8.315 1.00 82.56 111 MET A C 1
ATOM 876 O O . MET A 1 111 ? 13.734 4.973 -7.928 1.00 82.56 111 MET A O 1
ATOM 880 N N . VAL A 1 112 ? 12.133 5.521 -9.405 1.00 78.75 112 VAL A N 1
ATOM 881 C CA . VAL A 1 112 ? 12.220 4.281 -10.194 1.00 78.75 112 VAL A CA 1
ATOM 882 C C . VAL A 1 112 ? 13.586 4.172 -10.870 1.00 78.75 112 VAL A C 1
ATOM 884 O O . VAL A 1 112 ? 14.243 3.143 -10.738 1.00 78.75 112 VAL A O 1
ATOM 887 N N . TYR A 1 113 ? 14.063 5.247 -11.501 1.00 78.88 113 TYR A N 1
ATOM 888 C CA . TYR A 1 113 ? 15.408 5.281 -12.074 1.00 78.88 113 TYR A CA 1
ATOM 889 C C . TYR A 1 113 ? 16.480 5.079 -11.005 1.00 78.88 113 TYR A C 1
ATOM 891 O O . TYR A 1 113 ? 17.385 4.282 -11.194 1.00 78.88 113 TYR A O 1
ATOM 899 N N . LYS A 1 114 ? 16.378 5.725 -9.842 1.00 81.25 114 LYS A N 1
ATOM 900 C CA . LYS A 1 114 ? 17.382 5.576 -8.781 1.00 81.25 114 LYS A CA 1
ATOM 901 C C . LYS A 1 114 ? 17.450 4.152 -8.224 1.00 81.25 114 LYS A C 1
ATOM 903 O O . LYS A 1 114 ? 18.540 3.661 -7.953 1.00 81.25 114 LYS A O 1
ATOM 908 N N . VAL A 1 115 ? 16.300 3.512 -8.013 1.00 75.44 115 VAL A N 1
ATOM 909 C CA . VAL A 1 115 ? 16.229 2.186 -7.380 1.00 75.44 115 VAL A CA 1
ATOM 910 C C . VAL A 1 115 ? 16.493 1.057 -8.375 1.00 75.44 115 VAL A C 1
ATOM 912 O O . VAL A 1 115 ? 17.065 0.041 -7.985 1.00 75.44 115 VAL A O 1
ATOM 915 N N . TYR A 1 116 ? 16.122 1.230 -9.646 1.00 76.88 116 TYR A N 1
ATOM 916 C CA . TYR A 1 116 ? 16.175 0.156 -10.640 1.00 76.88 116 TYR A CA 1
ATOM 917 C C . TYR A 1 116 ? 17.112 0.410 -11.824 1.00 76.88 116 TYR A C 1
ATOM 919 O O . TYR A 1 116 ? 17.253 -0.494 -12.642 1.00 76.88 116 TYR A O 1
ATOM 927 N N . SER A 1 117 ? 17.800 1.557 -11.915 1.00 73.56 117 SER A N 1
ATOM 928 C CA . SER A 1 117 ? 18.754 1.854 -13.006 1.00 73.56 117 SER A CA 1
ATOM 929 C C . SER A 1 117 ? 19.750 0.727 -13.241 1.00 73.56 117 SER A C 1
ATOM 931 O O . SER A 1 117 ? 19.959 0.325 -14.380 1.00 73.56 117 SER A O 1
ATOM 933 N N . LYS A 1 118 ? 20.301 0.158 -12.163 1.00 71.44 118 LYS A N 1
ATOM 934 C CA . LYS A 1 118 ? 21.247 -0.960 -12.243 1.00 71.44 118 LYS A CA 1
ATOM 935 C C . LYS A 1 118 ? 20.665 -2.174 -12.978 1.00 71.44 118 LYS A C 1
ATOM 937 O O . LYS A 1 118 ? 21.375 -2.819 -13.728 1.00 71.44 118 LYS A O 1
ATOM 942 N N . TRP A 1 119 ? 19.378 -2.457 -12.785 1.00 66.81 119 TRP A N 1
ATOM 943 C CA . TRP A 1 119 ? 18.678 -3.557 -13.455 1.00 66.81 119 TRP A CA 1
ATOM 944 C C . TRP A 1 119 ? 18.283 -3.230 -14.899 1.00 66.81 119 TRP A C 1
ATOM 946 O O . TRP A 1 119 ? 18.083 -4.142 -15.691 1.00 66.81 119 TRP A O 1
ATOM 956 N N . MET A 1 120 ? 18.133 -1.947 -15.234 1.00 68.75 120 MET A N 1
ATOM 957 C CA . MET A 1 120 ? 17.804 -1.509 -16.592 1.00 68.75 120 MET A CA 1
ATOM 958 C C . MET A 1 120 ? 19.022 -1.628 -17.512 1.00 68.75 120 MET A C 1
ATOM 960 O O . MET A 1 120 ? 18.878 -2.152 -18.607 1.00 68.75 120 MET A O 1
ATOM 964 N N . CYS A 1 121 ? 20.216 -1.259 -17.031 1.00 65.81 121 CYS A N 1
ATOM 965 C CA . CYS A 1 121 ? 21.466 -1.411 -17.786 1.00 65.81 121 CYS A CA 1
ATOM 966 C C . CYS A 1 121 ? 21.772 -2.871 -18.158 1.00 65.81 121 CYS A C 1
ATOM 968 O O . CYS A 1 121 ? 22.247 -3.142 -19.255 1.00 65.81 121 CYS A O 1
ATOM 970 N N . ASP A 1 122 ? 21.450 -3.825 -17.281 1.00 62.75 122 ASP A N 1
ATOM 971 C CA . ASP A 1 122 ? 21.659 -5.250 -17.567 1.00 62.75 122 ASP A CA 1
ATOM 972 C C . ASP A 1 122 ? 20.684 -5.797 -18.637 1.00 62.75 122 ASP A C 1
ATOM 974 O O . ASP A 1 122 ? 20.927 -6.867 -19.193 1.00 62.75 122 ASP A O 1
ATOM 978 N N . LYS A 1 123 ? 19.602 -5.068 -18.961 1.00 59.97 123 LYS A N 1
ATOM 979 C CA . LYS A 1 123 ? 18.568 -5.459 -19.941 1.00 59.97 123 LYS A CA 1
ATOM 980 C C . LYS A 1 123 ? 18.678 -4.786 -21.309 1.00 59.97 123 LYS A C 1
ATOM 982 O O . LYS A 1 123 ? 17.853 -5.068 -22.180 1.00 59.97 123 LYS A O 1
ATOM 987 N N . ASP A 1 124 ? 19.690 -3.952 -21.536 1.00 62.31 124 ASP A N 1
ATOM 988 C CA . ASP A 1 124 ? 19.877 -3.282 -22.831 1.00 62.31 124 ASP A CA 1
ATOM 989 C C . ASP A 1 124 ? 20.055 -4.294 -23.979 1.00 62.31 124 ASP A C 1
ATOM 991 O O . ASP A 1 124 ? 19.555 -4.083 -25.083 1.00 62.31 124 ASP A O 1
ATOM 995 N N . ARG A 1 125 ? 20.683 -5.448 -23.713 1.00 62.03 125 ARG A N 1
ATOM 996 C CA . ARG A 1 125 ? 20.841 -6.533 -24.699 1.00 62.03 125 ARG A CA 1
ATOM 997 C C . ARG A 1 125 ? 19.505 -7.123 -25.166 1.00 62.03 125 ARG A C 1
ATOM 999 O O . ARG A 1 125 ? 19.309 -7.283 -26.368 1.00 62.03 125 ARG A O 1
ATOM 1006 N N . ASP A 1 126 ? 18.584 -7.368 -24.237 1.00 64.25 126 ASP A N 1
ATOM 1007 C CA . ASP A 1 126 ? 17.262 -7.934 -24.533 1.00 64.25 126 ASP A CA 1
ATOM 1008 C C . ASP A 1 126 ? 16.387 -6.933 -25.310 1.00 64.25 126 ASP A C 1
ATOM 1010 O O . ASP A 1 126 ? 1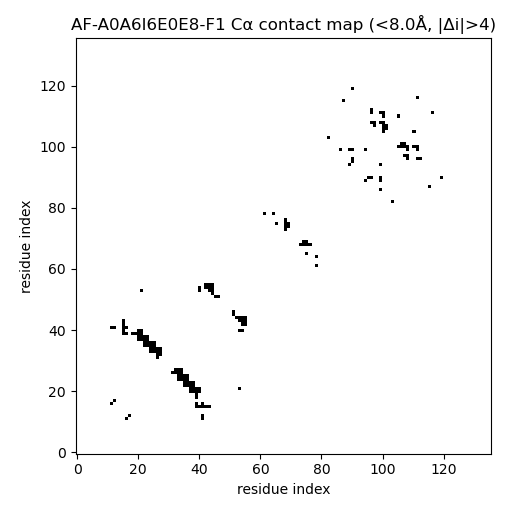5.599 -7.316 -26.176 1.00 64.25 126 ASP A O 1
ATOM 1014 N N . GLN A 1 127 ? 16.529 -5.629 -25.033 1.00 62.03 127 GLN A N 1
ATOM 1015 C CA . GLN A 1 127 ? 15.824 -4.585 -25.786 1.00 62.03 127 GLN A CA 1
ATOM 1016 C C . GLN A 1 127 ? 16.337 -4.452 -27.220 1.00 62.03 127 GLN A C 1
ATOM 1018 O O . GLN A 1 127 ? 15.532 -4.249 -28.130 1.00 62.03 127 GLN A O 1
ATOM 1023 N N . VAL A 1 128 ? 17.649 -4.587 -27.431 1.00 63.69 128 VAL A N 1
ATOM 1024 C CA . VAL A 1 128 ? 18.247 -4.582 -28.773 1.00 63.69 128 VAL A CA 1
ATOM 1025 C C . VAL A 1 128 ? 17.751 -5.780 -29.586 1.00 63.69 128 VAL A C 1
ATOM 1027 O O . VAL A 1 128 ? 17.352 -5.604 -30.735 1.00 63.69 128 VAL A O 1
ATOM 1030 N N . GLU A 1 129 ? 17.683 -6.977 -28.998 1.00 66.69 129 GLU A N 1
ATOM 1031 C CA . GLU A 1 129 ? 17.092 -8.150 -29.662 1.00 66.69 129 GLU A CA 1
ATOM 1032 C C . GLU A 1 129 ? 15.597 -7.971 -29.961 1.00 66.69 129 GLU A C 1
ATOM 1034 O O . GLU A 1 129 ? 15.151 -8.275 -31.070 1.00 66.69 129 GLU A O 1
ATOM 1039 N N . LEU A 1 130 ? 14.820 -7.410 -29.028 1.00 67.69 130 LEU A N 1
ATOM 1040 C CA . LEU A 1 130 ? 13.401 -7.120 -29.248 1.00 67.69 130 LEU A CA 1
ATOM 1041 C C . LEU A 1 130 ? 13.189 -6.114 -30.392 1.00 67.69 130 LEU A C 1
ATOM 1043 O O . LEU A 1 130 ? 12.309 -6.317 -31.230 1.00 67.69 130 LEU A O 1
ATOM 1047 N N . LEU A 1 131 ? 13.986 -5.044 -30.447 1.00 65.00 131 LEU A N 1
ATOM 1048 C CA . LEU A 1 131 ? 13.950 -4.060 -31.533 1.00 65.00 131 LEU A CA 1
ATOM 1049 C C . LEU A 1 131 ? 14.307 -4.704 -32.872 1.00 65.00 131 LEU A C 1
ATOM 1051 O O . LEU A 1 131 ? 13.573 -4.517 -33.840 1.00 65.00 131 LEU A O 1
ATOM 1055 N N . ASN A 1 132 ? 15.361 -5.519 -32.907 1.00 71.44 132 ASN A N 1
ATOM 1056 C CA . ASN A 1 132 ? 15.767 -6.241 -34.111 1.00 71.44 132 ASN A CA 1
ATOM 1057 C C . ASN A 1 132 ? 14.677 -7.206 -34.598 1.00 71.44 132 ASN A C 1
ATOM 1059 O O . ASN A 1 132 ? 14.458 -7.311 -35.795 1.00 71.44 132 ASN A O 1
ATOM 1063 N N . SER A 1 133 ? 13.937 -7.853 -33.692 1.00 76.31 133 SER A N 1
ATOM 1064 C CA . SER A 1 133 ? 12.818 -8.735 -34.064 1.00 76.31 133 SER A CA 1
ATOM 1065 C C . SER A 1 133 ? 11.563 -8.006 -34.564 1.00 76.31 133 SER A C 1
ATOM 1067 O O . SER A 1 133 ? 10.727 -8.615 -35.223 1.00 76.31 133 SER A O 1
ATOM 1069 N N . LYS A 1 134 ? 11.392 -6.721 -34.220 1.00 67.19 134 LYS A N 1
ATOM 1070 C CA . LYS A 1 134 ? 10.242 -5.902 -34.647 1.00 67.19 134 LYS A CA 1
ATOM 1071 C C . LYS A 1 134 ? 10.522 -5.051 -35.884 1.00 67.19 134 LYS A C 1
ATOM 1073 O O . LYS A 1 134 ? 9.572 -4.626 -36.534 1.00 67.19 134 LYS A O 1
ATOM 1078 N N . LEU A 1 135 ? 11.791 -4.734 -36.136 1.00 65.12 135 LEU A N 1
ATOM 1079 C CA . LEU A 1 135 ? 12.247 -3.876 -37.234 1.00 65.12 135 LEU A CA 1
ATOM 1080 C C . LEU A 1 135 ? 12.945 -4.659 -38.358 1.00 65.12 135 LEU A C 1
ATOM 1082 O O . LEU A 1 1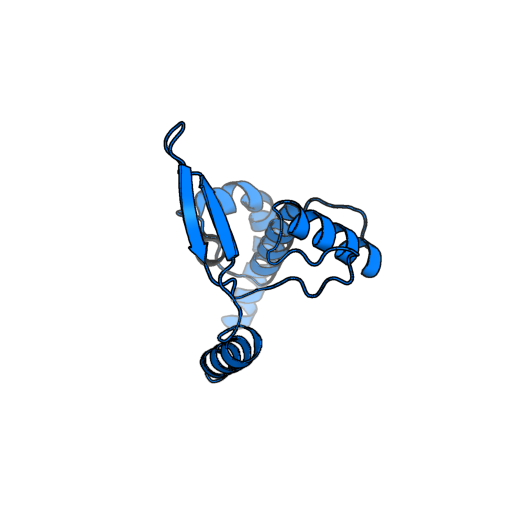35 ? 13.252 -4.057 -39.385 1.00 65.12 135 LEU A O 1
ATOM 1086 N N . GLY A 1 136 ? 13.216 -5.951 -38.145 1.00 48.69 136 GLY A N 1
ATOM 1087 C CA . GLY A 1 136 ? 13.737 -6.891 -39.139 1.00 48.69 136 GLY A CA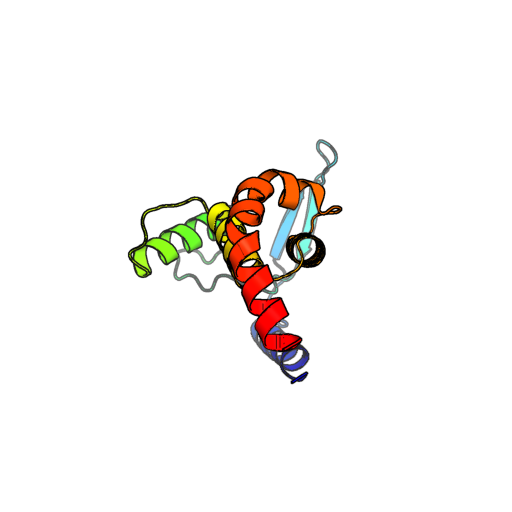 1
ATOM 1088 C C . GLY A 1 136 ? 12.634 -7.610 -39.896 1.00 48.69 136 GLY A C 1
ATOM 1089 O O . GLY A 1 136 ? 11.657 -8.036 -39.241 1.00 48.69 136 GLY A O 1
#

Solvent-accessible surface area (backbone atoms only — not comparable to full-atom values): 8440 Å² total; per-residue (Å²): 142,88,66,66,69,68,52,53,53,50,57,46,36,75,75,34,67,79,61,79,67,44,82,42,81,45,73,52,92,54,88,91,44,68,45,82,44,77,43,72,59,76,69,57,56,92,53,97,49,102,67,72,51,74,54,73,54,92,58,46,62,60,51,52,49,53,51,50,32,57,76,67,74,43,80,91,74,65,74,70,55,54,61,51,52,52,50,54,50,40,50,72,73,67,48,54,54,61,60,53,20,53,77,71,70,43,96,52,37,63,63,50,48,72,76,42,42,77,63,51,67,74,41,52,66,60,50,53,52,52,48,49,67,73,76,100

Radius of gyration: 22.06 Å; Cα contacts (8 Å, |Δi|>4): 94; chains: 1; bounding box: 50×40×60 Å

Secondary structure (DSSP, 8-state):
---HHHHHHHHHHHHHTTSPPEEEEEE-SSTT-EEEEEE--SS------SS--SS--TTHHHHHHHHHHHHTTPPP--THHHHHHHHHHHHHTT--HHHHHHHTT-SSSHHHHHHHHHHHHTTHHHHHHHHHHHH-

Sequence (136 aa):
MAGACPEALRDQFDLTGADQTTEITFHHRAYASTERQQVRFVFRPVIKFAVPNPYYSKNALGYSWKQGLKKASIRSRVPYQSRHTYACWLLSAGAIPSFIASQMGHADASMVYKVYSKWMCDKDRDQVELLNSKLG